Protein AF-A0A8S3FCK2-F1 (afdb_monomer)

Secondary structure (DSSP, 8-state):
------SSPPPP-S-TT----SHHHHHHHTTTTSS--HHHHHHHHHHHHTT------S-S-GGG--------

Organism: NCBI:txid392030

Structure (mmCIF, N/CA/C/O backbone):
data_AF-A0A8S3FCK2-F1
#
_entry.id   AF-A0A8S3FCK2-F1
#
loop_
_atom_site.group_PDB
_atom_site.id
_atom_site.type_symbol
_atom_site.label_atom_id
_atom_site.label_alt_id
_atom_site.label_comp_id
_atom_site.label_asym_id
_atom_site.label_entity_id
_atom_site.label_seq_id
_atom_site.pdbx_PDB_ins_code
_atom_site.Cartn_x
_atom_site.Cartn_y
_atom_site.Cartn_z
_atom_site.occupancy
_atom_site.B_iso_or_equiv
_atom_site.auth_seq_id
_atom_site.auth_comp_id
_atom_site.auth_asym_id
_atom_site.auth_atom_id
_atom_site.pdbx_PDB_model_num
ATOM 1 N N . PRO A 1 1 ? -3.233 -0.391 -32.406 1.00 69.88 1 PRO A N 1
ATOM 2 C CA . PRO A 1 1 ? -1.789 -0.569 -32.101 1.00 69.88 1 PRO A CA 1
ATOM 3 C C . PRO A 1 1 ? -1.527 -2.048 -31.792 1.00 69.88 1 PRO A C 1
ATOM 5 O O . PRO A 1 1 ? -2.327 -2.636 -31.070 1.00 69.88 1 PRO A O 1
ATOM 8 N N . GLN A 1 2 ? -0.483 -2.660 -32.362 1.00 68.69 2 GLN A N 1
ATOM 9 C CA . GLN A 1 2 ? -0.075 -4.023 -31.998 1.00 68.69 2 GLN A CA 1
ATOM 10 C C . GLN A 1 2 ? 0.726 -3.972 -30.697 1.00 68.69 2 GLN A C 1
ATOM 12 O O . GLN A 1 2 ? 1.741 -3.287 -30.610 1.00 68.69 2 GLN A O 1
ATOM 17 N N . LEU A 1 3 ? 0.248 -4.685 -29.681 1.00 71.69 3 LEU A N 1
ATOM 18 C CA . LEU A 1 3 ? 0.986 -4.898 -28.444 1.00 71.69 3 LEU A CA 1
ATOM 19 C C . LEU A 1 3 ? 1.895 -6.110 -28.655 1.00 71.69 3 LEU A C 1
ATOM 21 O O . LEU A 1 3 ? 1.424 -7.245 -28.636 1.00 71.69 3 LEU A O 1
ATOM 25 N N . SER A 1 4 ? 3.191 -5.885 -28.869 1.00 76.69 4 SER A N 1
ATOM 26 C CA . SER A 1 4 ? 4.171 -6.956 -28.696 1.00 76.69 4 SER A CA 1
ATOM 27 C C . SER A 1 4 ? 4.353 -7.159 -27.194 1.00 76.69 4 SER A C 1
ATOM 29 O O . SER A 1 4 ? 4.886 -6.280 -26.513 1.00 76.69 4 SER A O 1
ATOM 31 N N . GLY A 1 5 ? 3.873 -8.279 -26.656 1.00 73.06 5 GLY A N 1
ATOM 32 C CA . GLY A 1 5 ? 4.132 -8.623 -25.260 1.00 73.06 5 GLY A CA 1
ATOM 33 C C . GLY A 1 5 ? 5.641 -8.650 -25.018 1.00 73.06 5 GLY A C 1
ATOM 34 O O . GLY A 1 5 ? 6.353 -9.397 -25.688 1.00 73.06 5 GLY A O 1
ATOM 35 N N . LYS A 1 6 ? 6.139 -7.806 -24.107 1.00 68.75 6 LYS A N 1
ATOM 36 C CA . LYS A 1 6 ? 7.542 -7.858 -23.682 1.00 68.75 6 LYS A CA 1
ATOM 37 C C . LYS A 1 6 ? 7.810 -9.244 -23.085 1.00 68.75 6 LYS A C 1
ATOM 39 O O . LYS A 1 6 ? 7.012 -9.745 -22.298 1.00 68.75 6 LYS A O 1
ATOM 44 N N . THR A 1 7 ? 8.916 -9.870 -23.477 1.00 82.81 7 THR A N 1
ATOM 45 C CA . THR A 1 7 ? 9.295 -11.237 -23.072 1.00 82.81 7 THR A CA 1
ATOM 46 C C . THR A 1 7 ? 9.990 -11.304 -21.709 1.00 82.81 7 THR A C 1
ATOM 48 O O . THR A 1 7 ? 10.305 -12.396 -21.241 1.00 82.81 7 THR A O 1
ATOM 51 N N . TYR A 1 8 ? 10.229 -10.157 -21.065 1.00 80.69 8 TYR A N 1
ATOM 52 C CA . TYR A 1 8 ? 10.905 -10.045 -19.774 1.00 80.69 8 TYR A CA 1
ATOM 53 C C . TYR A 1 8 ? 10.095 -9.196 -18.783 1.00 80.69 8 TYR A C 1
ATOM 55 O O . TYR A 1 8 ? 9.253 -8.386 -19.177 1.00 80.69 8 TYR A O 1
ATOM 63 N N . TRP A 1 9 ? 10.356 -9.400 -17.490 1.00 85.12 9 TRP A N 1
ATOM 64 C CA . TRP A 1 9 ? 9.727 -8.663 -16.393 1.00 85.12 9 TRP A CA 1
ATOM 65 C C . TRP A 1 9 ? 10.500 -7.382 -16.077 1.00 85.12 9 TRP A C 1
ATOM 67 O O . TRP A 1 9 ? 11.729 -7.381 -16.081 1.00 85.12 9 TRP A O 1
ATOM 77 N N . GLU A 1 10 ? 9.778 -6.308 -15.767 1.00 86.38 10 GLU A N 1
ATOM 78 C CA . GLU A 1 10 ? 10.349 -5.039 -15.305 1.00 86.38 10 GLU A CA 1
ATOM 79 C C . GLU A 1 10 ? 10.185 -4.914 -13.785 1.00 86.38 10 GLU A C 1
ATOM 81 O O . GLU A 1 10 ? 9.183 -5.362 -13.219 1.00 86.38 10 GLU A O 1
ATOM 86 N N . ILE A 1 11 ? 11.186 -4.332 -13.121 1.00 87.38 11 ILE A N 1
ATOM 87 C CA . ILE A 1 11 ? 11.166 -4.096 -11.674 1.00 87.38 11 ILE A CA 1
ATOM 88 C C . ILE A 1 11 ? 10.320 -2.851 -11.399 1.00 87.38 11 ILE A C 1
ATOM 90 O O . ILE A 1 11 ? 10.464 -1.833 -12.071 1.00 87.38 11 ILE A O 1
ATOM 94 N N . ILE A 1 12 ? 9.437 -2.935 -10.404 1.00 86.12 12 ILE A N 1
ATOM 95 C CA . ILE A 1 12 ? 8.650 -1.797 -9.925 1.00 86.12 12 ILE A CA 1
ATOM 96 C C . ILE A 1 12 ? 9.415 -1.161 -8.759 1.00 86.12 12 ILE A C 1
ATOM 98 O O . ILE A 1 12 ? 9.654 -1.829 -7.757 1.00 86.12 12 ILE A O 1
ATOM 102 N N . GLU A 1 13 ? 9.759 0.124 -8.863 1.00 85.56 13 GLU A N 1
ATOM 103 C CA . GLU A 1 13 ? 10.444 0.907 -7.814 1.00 85.56 13 GLU A CA 1
ATOM 104 C C . GLU A 1 13 ? 9.480 1.371 -6.701 1.00 85.56 13 GLU A C 1
ATOM 106 O O . GLU A 1 13 ? 9.510 2.513 -6.255 1.00 85.56 13 GLU A O 1
ATOM 111 N N . LEU A 1 14 ? 8.565 0.498 -6.277 1.00 84.44 14 LEU A N 1
ATOM 112 C CA . LEU A 1 14 ? 7.610 0.769 -5.203 1.00 84.44 14 LEU A CA 1
ATOM 113 C C . LEU A 1 14 ? 7.658 -0.378 -4.205 1.00 84.44 14 LEU A C 1
ATOM 115 O O . LEU A 1 14 ? 7.472 -1.537 -4.583 1.00 84.44 14 LEU A O 1
ATOM 119 N N . ASP A 1 15 ? 7.855 -0.051 -2.933 1.00 84.69 15 ASP A N 1
ATOM 120 C CA . ASP A 1 15 ? 7.745 -1.025 -1.853 1.00 84.69 15 ASP A CA 1
ATOM 121 C C . ASP A 1 15 ? 6.259 -1.358 -1.606 1.00 84.69 15 ASP A C 1
ATOM 123 O O . ASP A 1 15 ? 5.497 -0.452 -1.266 1.00 84.69 15 ASP A O 1
ATOM 127 N N . PRO A 1 16 ? 5.812 -2.626 -1.743 1.00 84.69 16 PRO A N 1
ATOM 128 C CA . PRO A 1 16 ? 4.436 -3.047 -1.462 1.00 84.69 16 PRO A CA 1
ATOM 129 C C . PRO A 1 16 ? 3.945 -2.781 -0.032 1.00 84.69 16 PRO A C 1
ATOM 131 O O . PRO A 1 16 ? 2.737 -2.835 0.204 1.00 84.69 16 PRO A O 1
ATOM 134 N N . PHE A 1 17 ? 4.843 -2.552 0.925 1.00 81.62 17 PHE A N 1
ATOM 135 C CA . PHE A 1 17 ? 4.511 -2.375 2.341 1.00 81.62 17 PHE A CA 1
ATOM 136 C C . PHE A 1 17 ? 4.751 -0.953 2.849 1.00 81.62 17 PHE A C 1
ATOM 138 O O . PHE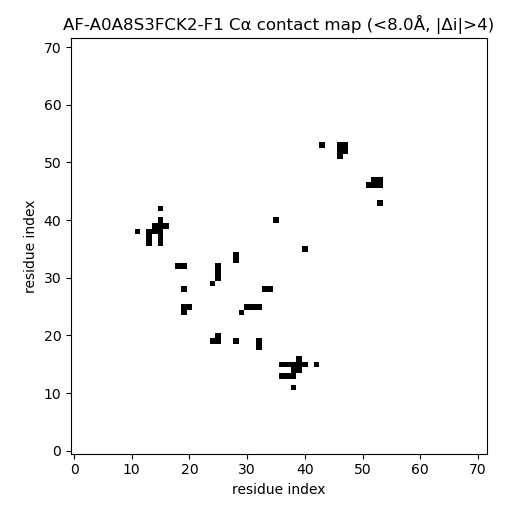 A 1 17 ? 4.597 -0.715 4.044 1.00 81.62 17 PHE A O 1
ATOM 145 N N . TRP A 1 18 ? 5.078 -0.011 1.961 1.00 82.44 18 TRP A N 1
ATOM 146 C CA . TRP A 1 18 ? 5.271 1.381 2.349 1.00 82.44 18 TRP A CA 1
ATOM 147 C C . TRP A 1 18 ? 3.973 2.002 2.873 1.00 82.44 18 TRP A C 1
ATOM 149 O O . TRP A 1 18 ? 2.921 1.924 2.227 1.00 82.44 18 TRP A O 1
ATOM 159 N N . GLU A 1 19 ? 4.080 2.632 4.038 1.00 76.81 19 GLU A N 1
ATOM 160 C CA . GLU A 1 19 ? 3.046 3.424 4.696 1.00 76.81 19 GLU A CA 1
ATOM 161 C C . GLU A 1 19 ? 3.732 4.688 5.247 1.00 76.81 19 GLU A C 1
ATOM 163 O O . GLU A 1 19 ? 4.840 4.565 5.777 1.00 76.81 19 GLU A O 1
ATOM 168 N N . PRO A 1 20 ? 3.136 5.888 5.107 1.00 77.56 20 PRO A N 1
ATOM 169 C CA . PRO A 1 20 ? 3.722 7.113 5.648 1.00 77.56 20 PRO A CA 1
ATOM 170 C C . PRO A 1 20 ? 3.849 6.993 7.171 1.00 77.56 20 PRO A C 1
ATOM 172 O O . PRO A 1 20 ? 2.921 6.532 7.841 1.00 77.56 20 PRO A O 1
ATOM 175 N N . GLN A 1 21 ? 5.003 7.375 7.720 1.00 78.88 21 GLN A N 1
ATOM 176 C CA . GLN A 1 21 ? 5.267 7.288 9.163 1.00 78.88 21 GLN A CA 1
ATOM 177 C C . GLN A 1 21 ? 5.556 8.651 9.788 1.00 78.88 21 GLN A C 1
ATOM 179 O O . GLN A 1 21 ? 5.366 8.823 10.992 1.00 78.88 21 GLN A O 1
ATOM 184 N N . THR A 1 22 ? 6.006 9.619 8.989 1.00 82.25 22 THR A N 1
ATOM 185 C CA . THR A 1 22 ? 6.405 10.947 9.466 1.00 82.25 22 THR A CA 1
ATOM 186 C C . THR A 1 22 ? 5.366 12.014 9.144 1.00 82.25 22 THR A C 1
ATOM 188 O O . THR A 1 22 ? 4.670 11.944 8.134 1.00 82.25 22 THR A O 1
ATOM 191 N N . GLU A 1 23 ? 5.273 13.036 9.998 1.00 77.19 23 GLU A N 1
ATOM 192 C CA . GLU A 1 23 ? 4.331 14.155 9.836 1.00 77.19 23 GLU A CA 1
ATOM 193 C C . GLU A 1 23 ? 4.533 14.905 8.507 1.00 77.19 23 GLU A C 1
ATOM 195 O O . GLU A 1 23 ? 3.566 15.314 7.867 1.00 77.19 23 GLU A O 1
ATOM 200 N N . GLU A 1 24 ? 5.780 14.995 8.037 1.00 78.81 24 GLU A N 1
ATOM 201 C CA . GLU A 1 24 ? 6.123 15.564 6.731 1.00 78.81 24 GLU A CA 1
ATOM 202 C C . GLU A 1 24 ? 5.581 14.717 5.569 1.00 78.81 24 GLU A C 1
ATOM 204 O O . GLU A 1 24 ? 4.992 15.263 4.638 1.00 78.81 24 GLU A O 1
ATOM 209 N N . GLU A 1 25 ? 5.708 13.386 5.626 1.00 76.12 25 GLU A N 1
ATOM 210 C CA . GLU A 1 25 ? 5.134 12.479 4.623 1.00 76.12 25 GLU A CA 1
ATOM 211 C C . GLU A 1 25 ? 3.603 12.520 4.631 1.00 76.12 25 GLU A C 1
ATOM 213 O O . GLU A 1 25 ? 2.987 12.518 3.567 1.00 76.12 25 GLU A O 1
ATOM 218 N N . PHE A 1 26 ? 2.974 12.610 5.805 1.00 71.56 26 PHE A N 1
ATOM 219 C CA . PHE A 1 26 ? 1.522 12.777 5.907 1.00 71.56 26 PHE A CA 1
ATOM 220 C C . PHE A 1 26 ? 1.049 14.091 5.28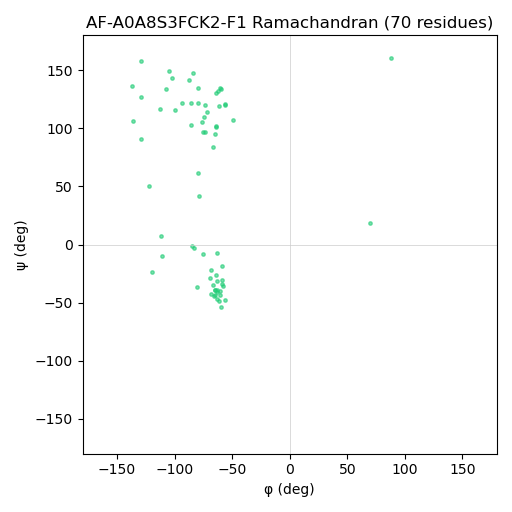7 1.00 71.56 26 PHE A C 1
ATOM 222 O O . PHE A 1 26 ? 0.020 14.112 4.615 1.00 71.56 26 PHE A O 1
ATOM 229 N N . LEU A 1 27 ? 1.798 15.183 5.461 1.00 76.75 27 LEU A N 1
ATOM 230 C CA . LEU A 1 27 ? 1.481 16.454 4.814 1.00 76.75 27 LEU A CA 1
ATOM 231 C C . LEU A 1 27 ? 1.650 16.369 3.289 1.00 76.75 27 LEU A C 1
ATOM 233 O O . LEU A 1 27 ? 0.892 16.992 2.547 1.00 76.75 27 LEU A O 1
ATOM 237 N N . HIS A 1 28 ? 2.630 15.591 2.823 1.00 72.12 28 HIS A N 1
ATOM 238 C CA . HIS A 1 28 ? 2.955 15.474 1.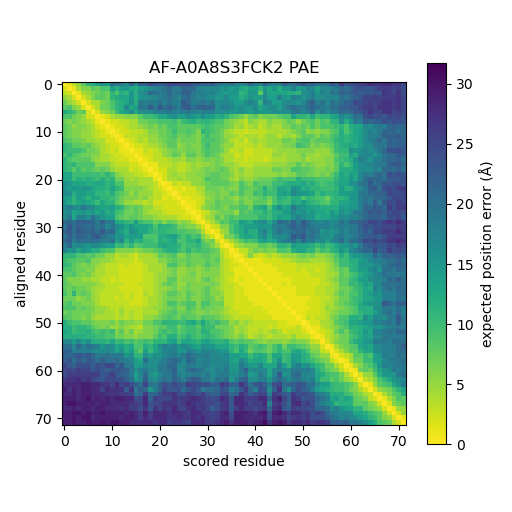404 1.00 72.12 28 HIS A CA 1
ATOM 239 C C . HIS A 1 28 ? 2.040 14.516 0.631 1.00 72.12 28 HIS A C 1
ATOM 241 O O . HIS A 1 28 ? 1.738 14.776 -0.536 1.00 72.12 28 HIS A O 1
ATOM 247 N N . PHE A 1 29 ? 1.619 13.418 1.264 1.00 68.69 29 PHE A N 1
ATOM 248 C CA . PHE A 1 29 ? 0.841 12.338 0.648 1.00 68.69 29 PHE A CA 1
ATOM 249 C C . PHE A 1 29 ? -0.606 12.245 1.156 1.00 68.69 29 PHE A C 1
ATOM 251 O O . PHE A 1 29 ? -1.399 11.519 0.557 1.00 68.69 29 PHE A O 1
ATOM 258 N N . GLY A 1 30 ? -0.960 12.989 2.209 1.00 62.72 30 GLY A N 1
ATOM 259 C CA . GLY A 1 30 ? -2.260 12.939 2.880 1.00 62.72 30 GLY A CA 1
ATOM 260 C C . GLY A 1 30 ? -2.330 11.883 3.994 1.00 62.72 30 GLY A C 1
ATOM 261 O O . GLY A 1 30 ? -1.554 10.929 4.029 1.00 62.72 30 GLY A O 1
ATOM 262 N N . GLU A 1 31 ? -3.299 12.031 4.909 1.00 58.16 31 GLU A N 1
ATOM 263 C CA . GLU A 1 31 ? -3.581 11.079 6.009 1.00 58.16 31 GLU A CA 1
ATOM 264 C C . GLU A 1 31 ? -3.924 9.671 5.486 1.00 58.16 31 GLU A C 1
ATOM 266 O O . GLU A 1 31 ? -3.609 8.649 6.097 1.00 58.16 31 GLU A O 1
ATOM 271 N N . LYS A 1 32 ? -4.524 9.617 4.297 1.00 56.44 32 LYS A N 1
ATOM 272 C CA . LYS A 1 32 ? -4.584 8.434 3.448 1.00 56.44 32 LYS A CA 1
ATOM 273 C C . LYS A 1 32 ? -3.750 8.788 2.239 1.00 56.44 32 LYS A C 1
ATOM 275 O O . LYS A 1 32 ? -4.120 9.722 1.542 1.00 56.44 32 LYS A O 1
ATOM 280 N N . ALA A 1 33 ? -2.648 8.081 2.010 1.00 58.78 33 ALA A N 1
ATOM 281 C CA . ALA A 1 33 ? -1.892 8.233 0.778 1.00 58.78 33 ALA A CA 1
ATOM 282 C C . ALA A 1 33 ? -2.878 8.142 -0.400 1.00 58.78 33 ALA A C 1
ATOM 284 O O . ALA A 1 33 ? -3.402 7.062 -0.675 1.00 58.78 33 ALA A O 1
ATOM 285 N N . ASP A 1 34 ? -3.173 9.265 -1.064 1.00 53.69 34 ASP A N 1
ATOM 286 C CA . ASP A 1 34 ? -4.194 9.331 -2.129 1.00 53.69 34 ASP A CA 1
ATOM 287 C C . ASP A 1 34 ? -3.828 8.439 -3.337 1.00 53.69 34 ASP A C 1
ATOM 289 O O . ASP A 1 34 ? -4.622 8.213 -4.254 1.00 53.69 34 ASP A O 1
ATOM 293 N N . PHE A 1 35 ? -2.616 7.879 -3.324 1.00 61.72 35 PHE A N 1
ATOM 294 C CA . PHE A 1 35 ? -2.094 6.944 -4.301 1.00 61.72 35 PHE A CA 1
ATOM 295 C C . PHE A 1 35 ? -2.184 5.495 -3.807 1.00 61.72 35 PHE A C 1
ATOM 297 O O . PHE A 1 35 ? -1.494 5.070 -2.881 1.00 61.72 35 PHE A O 1
ATOM 304 N N . GLU A 1 36 ? -2.992 4.693 -4.502 1.00 68.44 36 GLU A N 1
ATOM 305 C CA . GLU A 1 36 ? -3.028 3.242 -4.319 1.00 68.44 36 GLU A CA 1
ATOM 306 C C . GLU A 1 36 ? -1.656 2.637 -4.667 1.00 68.44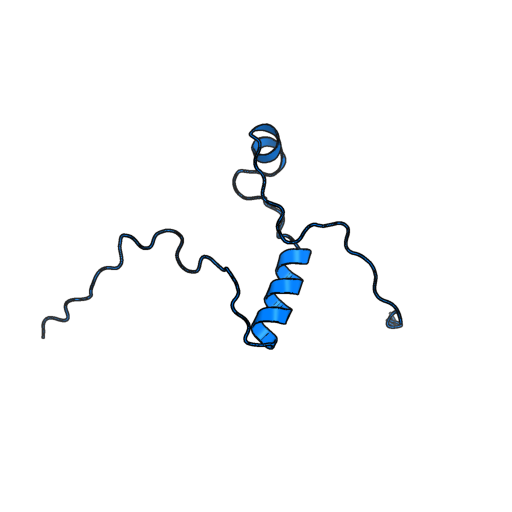 36 GLU A C 1
ATOM 308 O O . GLU A 1 36 ? -1.184 2.720 -5.807 1.00 68.44 36 GLU A O 1
ATOM 313 N N . ASN A 1 37 ? -1.018 1.990 -3.689 1.00 82.50 37 ASN A N 1
ATOM 314 C CA . ASN A 1 37 ? 0.251 1.301 -3.891 1.00 82.50 37 ASN A CA 1
ATOM 315 C C . ASN A 1 37 ? 0.077 0.134 -4.882 1.00 82.50 37 ASN A C 1
ATOM 317 O O . ASN A 1 37 ? -0.402 -0.953 -4.541 1.00 82.50 37 ASN A O 1
ATOM 321 N N . ARG A 1 38 ? 0.493 0.363 -6.133 1.00 84.44 38 ARG A N 1
ATOM 322 C CA . ARG A 1 38 ? 0.372 -0.601 -7.238 1.00 84.44 38 ARG A CA 1
ATOM 323 C C . ARG A 1 38 ? 1.067 -1.928 -6.939 1.00 84.44 38 ARG A C 1
ATOM 325 O O . ARG A 1 38 ? 0.555 -2.979 -7.321 1.00 84.44 38 ARG A O 1
ATOM 332 N N . ALA A 1 39 ? 2.198 -1.893 -6.236 1.00 86.44 39 ALA A N 1
ATOM 333 C CA . ALA A 1 39 ? 2.936 -3.096 -5.873 1.00 86.44 39 ALA A CA 1
ATOM 334 C C . ALA A 1 39 ? 2.154 -3.935 -4.843 1.00 86.44 39 ALA A C 1
ATOM 336 O O . ALA A 1 39 ? 2.005 -5.149 -5.020 1.00 86.44 39 ALA A O 1
ATOM 337 N N . LYS A 1 40 ? 1.545 -3.283 -3.839 1.00 86.81 40 LYS A N 1
ATOM 338 C CA . LYS A 1 40 ? 0.642 -3.923 -2.860 1.00 86.81 40 LYS A CA 1
ATOM 339 C C . LYS A 1 40 ? -0.575 -4.549 -3.543 1.00 86.81 40 LYS A C 1
ATOM 341 O O . LYS A 1 40 ? -0.924 -5.693 -3.252 1.00 86.81 40 LYS A O 1
ATOM 346 N N . LYS A 1 41 ? -1.178 -3.843 -4.505 1.00 87.00 41 LYS A N 1
ATOM 347 C CA . LYS A 1 41 ? -2.332 -4.327 -5.279 1.00 87.00 41 LYS A CA 1
ATOM 348 C C . LYS A 1 41 ? -2.016 -5.606 -6.054 1.00 87.00 41 LYS A C 1
ATOM 350 O O . LYS A 1 41 ? -2.689 -6.618 -5.867 1.00 87.00 41 LYS A O 1
ATOM 355 N N . TYR A 1 42 ? -0.952 -5.599 -6.862 1.00 90.12 42 TYR A N 1
ATOM 356 C CA . TYR A 1 42 ? -0.550 -6.779 -7.635 1.00 90.12 42 TYR A CA 1
ATOM 357 C C . TYR A 1 42 ? -0.216 -7.973 -6.739 1.00 90.12 42 TYR A C 1
ATOM 359 O O . TYR A 1 42 ? -0.603 -9.105 -7.042 1.00 90.12 42 TYR A O 1
ATOM 367 N N . MET A 1 43 ? 0.452 -7.733 -5.608 1.00 88.50 43 MET A N 1
ATOM 368 C CA . MET A 1 43 ? 0.720 -8.773 -4.619 1.00 88.50 43 MET A CA 1
ATOM 369 C C . MET A 1 43 ? -0.584 -9.359 -4.054 1.00 88.50 43 MET A C 1
ATOM 371 O O . MET A 1 43 ? -0.740 -10.584 -4.020 1.00 88.50 43 MET A O 1
ATOM 375 N N . ASN A 1 44 ? -1.525 -8.513 -3.630 1.00 88.94 44 ASN A N 1
ATOM 376 C CA . ASN A 1 44 ? -2.793 -8.947 -3.045 1.00 88.94 44 ASN A CA 1
ATOM 377 C C . ASN A 1 44 ? -3.638 -9.743 -4.046 1.00 88.94 44 ASN A C 1
ATOM 379 O O . ASN A 1 44 ? -4.174 -10.793 -3.690 1.00 88.94 44 ASN A O 1
ATOM 383 N N . ASP A 1 45 ? -3.686 -9.327 -5.309 1.00 90.19 45 ASP A N 1
ATOM 384 C CA . ASP A 1 45 ? -4.429 -10.035 -6.357 1.00 90.19 45 ASP A CA 1
ATOM 385 C C . ASP A 1 45 ? -3.848 -11.425 -6.648 1.00 90.19 45 ASP A C 1
ATOM 387 O O . ASP A 1 45 ? -4.584 -12.402 -6.824 1.00 90.19 45 ASP A O 1
ATOM 391 N N . VAL A 1 46 ? -2.516 -11.557 -6.638 1.00 90.81 46 VAL A N 1
ATOM 392 C CA . VAL A 1 46 ? -1.851 -12.864 -6.742 1.00 90.81 46 VAL A CA 1
ATOM 393 C C . VAL A 1 46 ? -2.174 -13.736 -5.528 1.00 90.81 46 VAL A C 1
ATOM 395 O O . VAL A 1 46 ? -2.470 -14.921 -5.699 1.00 90.81 46 VAL A O 1
ATOM 398 N N . ARG A 1 47 ? -2.140 -13.177 -4.313 1.00 91.75 47 ARG A N 1
ATOM 399 C CA . ARG A 1 47 ? -2.445 -13.910 -3.074 1.00 91.75 47 ARG A CA 1
ATOM 400 C C . ARG A 1 47 ? -3.888 -14.407 -3.050 1.00 91.75 47 ARG A C 1
ATOM 402 O O . ARG A 1 47 ? -4.088 -15.596 -2.814 1.00 91.75 47 ARG A O 1
ATOM 409 N N . ARG A 1 48 ? -4.863 -13.557 -3.389 1.00 89.88 48 ARG A N 1
ATOM 410 C CA . ARG A 1 48 ? -6.288 -13.927 -3.489 1.00 89.88 48 ARG A CA 1
ATOM 411 C C . ARG A 1 48 ? -6.508 -15.077 -4.462 1.00 89.88 48 ARG A C 1
ATOM 413 O O . ARG A 1 48 ? -7.138 -16.068 -4.112 1.00 89.88 48 ARG A O 1
ATOM 420 N N . ARG A 1 49 ? -5.921 -14.990 -5.659 1.00 92.94 49 ARG A N 1
ATOM 421 C CA . ARG A 1 49 ? -6.006 -16.052 -6.673 1.00 92.94 49 ARG A CA 1
ATOM 422 C C . ARG A 1 49 ? -5.364 -17.363 -6.217 1.00 92.94 49 ARG A C 1
ATOM 424 O O . ARG A 1 49 ? -5.815 -18.427 -6.620 1.00 92.94 49 ARG A O 1
ATOM 431 N N . LYS A 1 50 ? -4.324 -17.296 -5.384 1.00 91.88 50 LYS A N 1
ATOM 432 C CA . LYS A 1 50 ? -3.679 -18.472 -4.782 1.00 91.88 50 LYS A CA 1
ATOM 433 C C . LYS A 1 50 ? -4.370 -18.966 -3.502 1.00 91.88 50 LYS A C 1
ATOM 435 O O . LYS A 1 50 ? -3.906 -19.944 -2.928 1.00 91.88 50 LYS A O 1
ATOM 440 N N . GLY A 1 51 ? -5.438 -18.310 -3.039 1.00 88.69 51 GLY A N 1
ATOM 441 C CA . GLY A 1 51 ? -6.116 -18.650 -1.783 1.00 88.69 51 GLY A CA 1
ATOM 442 C C . GLY A 1 51 ? -5.301 -18.326 -0.525 1.00 88.69 51 GLY A C 1
ATOM 443 O O . GLY A 1 51 ? -5.564 -18.874 0.542 1.00 88.69 51 GLY A O 1
ATOM 444 N N . LEU A 1 52 ? -4.293 -17.458 -0.634 1.00 86.94 52 LEU A N 1
ATOM 445 C CA . LEU A 1 52 ? -3.475 -17.027 0.495 1.00 86.94 52 LEU A CA 1
ATOM 446 C C . LEU A 1 52 ? -4.152 -15.873 1.234 1.00 86.94 52 LEU A C 1
ATOM 448 O O . LEU A 1 52 ? -4.806 -15.025 0.624 1.00 86.94 52 LEU A O 1
ATOM 452 N N . ARG A 1 53 ? -3.943 -15.809 2.554 1.00 80.06 53 ARG A N 1
ATOM 453 C CA . ARG A 1 53 ? -4.471 -14.719 3.377 1.00 80.06 53 ARG A CA 1
ATOM 454 C C . ARG A 1 53 ? -3.865 -13.387 2.934 1.00 80.06 53 ARG A C 1
ATOM 456 O O . ARG A 1 53 ? -2.648 -13.273 2.763 1.00 80.06 53 ARG A O 1
ATOM 463 N N . VAL A 1 54 ? -4.734 -12.398 2.763 1.00 83.06 54 VAL A N 1
ATOM 464 C CA . VAL A 1 54 ? -4.367 -10.999 2.553 1.00 83.06 54 VAL A CA 1
ATOM 465 C C . VAL A 1 54 ? -4.712 -10.242 3.826 1.00 83.06 54 VAL A C 1
ATOM 467 O O . VAL A 1 54 ? -5.790 -10.433 4.384 1.00 83.06 54 VAL A O 1
ATOM 470 N N . GLU A 1 55 ? -3.790 -9.411 4.300 1.00 71.06 55 GLU A N 1
ATOM 471 C CA . GLU A 1 55 ? -4.001 -8.532 5.452 1.00 71.06 55 GLU A CA 1
ATOM 472 C C . GLU A 1 55 ? -4.794 -7.292 5.034 1.00 71.06 55 GLU A C 1
ATOM 474 O O . GLU A 1 55 ? -4.326 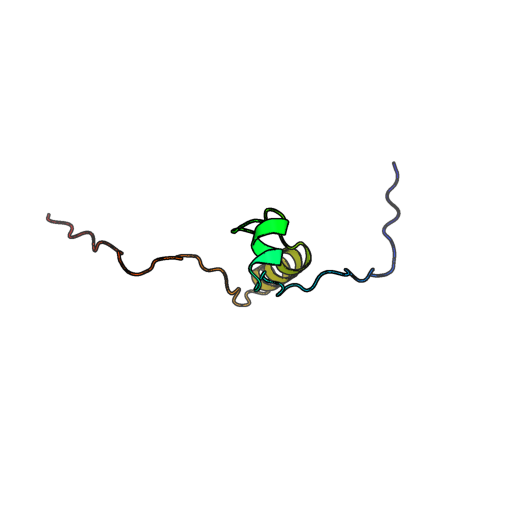-6.161 5.099 1.00 71.06 55 GLU A O 1
ATOM 479 N N . GLU A 1 56 ? -6.014 -7.512 4.552 1.00 67.75 56 GLU A N 1
ATOM 480 C CA . GLU A 1 56 ? -6.972 -6.430 4.388 1.00 67.75 56 GLU A CA 1
ATOM 481 C C . GLU A 1 56 ? -7.712 -6.238 5.705 1.00 67.75 56 GLU A C 1
ATOM 483 O O . GLU A 1 56 ? -8.352 -7.160 6.220 1.00 67.75 56 GLU A O 1
ATOM 488 N N . LYS A 1 57 ? -7.630 -5.026 6.261 1.00 62.50 57 LYS A N 1
ATOM 489 C CA . LYS A 1 57 ? -8.510 -4.597 7.347 1.00 62.50 57 LYS A CA 1
ATOM 490 C C . LYS A 1 57 ? -9.933 -4.496 6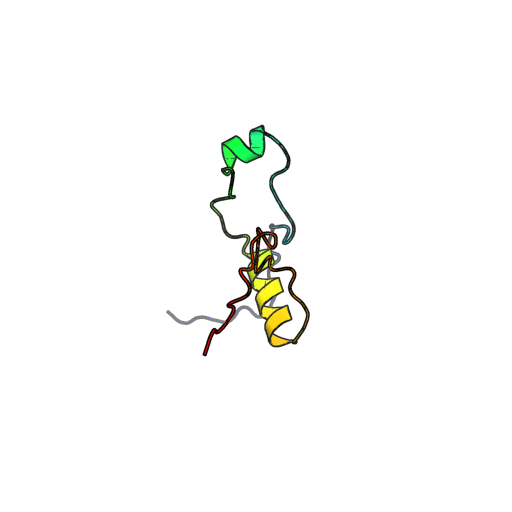.784 1.00 62.50 57 LYS A C 1
ATOM 492 O O . LYS A 1 57 ? -10.375 -3.432 6.383 1.00 62.50 57 LYS A O 1
ATOM 497 N N . ILE A 1 58 ? -10.648 -5.622 6.728 1.00 59.91 58 ILE A N 1
ATOM 498 C CA . ILE A 1 58 ? -12.058 -5.675 6.291 1.00 59.91 58 ILE A CA 1
ATOM 499 C C . ILE A 1 58 ? -12.947 -4.880 7.264 1.00 59.91 58 ILE A C 1
ATOM 501 O O . ILE A 1 58 ? -13.994 -4.363 6.883 1.00 59.91 58 ILE A O 1
ATOM 505 N N . VAL A 1 59 ? -12.519 -4.760 8.525 1.00 57.78 59 VAL A N 1
ATOM 506 C CA . VAL A 1 59 ? -13.190 -3.979 9.563 1.00 57.78 59 VAL A CA 1
ATOM 507 C C . VAL A 1 59 ? -12.134 -3.186 10.331 1.00 57.78 59 VAL A C 1
ATOM 509 O O . VAL A 1 59 ? -11.388 -3.755 11.123 1.00 57.78 59 VAL A O 1
ATOM 512 N N . GLU A 1 60 ? -12.062 -1.875 10.098 1.00 59.94 60 GLU A N 1
ATOM 513 C CA . GLU A 1 60 ? -11.148 -0.976 10.824 1.00 59.94 60 GLU A CA 1
ATOM 514 C C . GLU A 1 60 ? -11.554 -0.800 12.300 1.00 59.94 60 GLU A C 1
ATOM 516 O O . GLU A 1 60 ? -10.694 -0.637 13.161 1.00 59.94 60 GLU A O 1
ATOM 521 N N . HIS A 1 61 ? -12.851 -0.921 12.616 1.00 60.94 61 HIS A N 1
ATOM 522 C CA . HIS A 1 61 ? -13.396 -0.783 13.971 1.00 60.94 61 HIS A CA 1
ATOM 523 C C . HIS A 1 61 ? -14.299 -1.970 14.337 1.00 60.94 61 HIS A C 1
ATOM 525 O O . HIS A 1 61 ? -15.507 -1.963 14.096 1.00 60.94 61 HIS A O 1
ATOM 531 N N . AL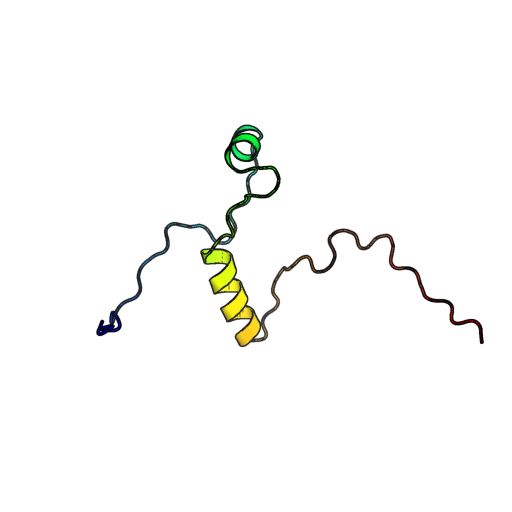A A 1 62 ? -13.718 -3.017 14.927 1.00 59.28 62 ALA A N 1
ATOM 532 C CA . ALA A 1 62 ? -14.454 -4.219 15.334 1.00 59.28 62 ALA A CA 1
ATOM 533 C C . ALA A 1 62 ? -15.315 -4.033 16.607 1.00 59.28 62 ALA A C 1
ATOM 535 O O . ALA A 1 62 ? -16.104 -4.914 16.941 1.00 59.28 62 ALA A O 1
ATOM 536 N N . GLU A 1 63 ? -15.205 -2.899 17.308 1.00 6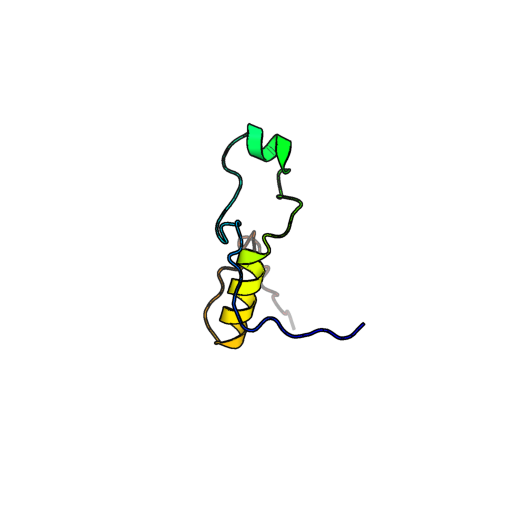4.56 63 GLU A N 1
ATOM 537 C CA . GLU A 1 63 ? -15.799 -2.705 18.642 1.00 64.56 63 GLU A CA 1
ATOM 538 C C . GLU A 1 63 ? -17.334 -2.657 18.686 1.00 64.56 63 GLU A C 1
ATOM 540 O O . GLU A 1 63 ? -17.918 -2.901 19.739 1.00 64.56 63 GLU A O 1
ATOM 545 N N . LYS A 1 64 ? -18.026 -2.353 17.579 1.00 65.94 64 LYS A N 1
ATOM 546 C CA . LYS A 1 64 ? -19.491 -2.156 17.581 1.00 65.94 64 LYS A CA 1
ATOM 547 C C . LYS A 1 64 ? -20.229 -3.084 16.620 1.00 65.94 64 LYS A C 1
ATOM 549 O O . LYS A 1 64 ? -21.079 -2.644 15.849 1.00 65.94 64 LYS A O 1
ATOM 554 N N . GLN A 1 65 ? -19.962 -4.387 16.688 1.00 65.31 65 GLN A N 1
ATOM 555 C CA . GLN A 1 65 ? -20.854 -5.371 16.066 1.00 65.31 65 GLN A CA 1
ATOM 556 C C . GLN A 1 65 ? -22.119 -5.522 16.925 1.00 65.31 65 GLN A C 1
ATOM 558 O O . GLN A 1 65 ? -22.142 -6.247 17.918 1.00 65.31 65 GLN A O 1
ATOM 563 N N . ARG A 1 66 ? -23.196 -4.811 16.565 1.00 69.25 66 ARG A N 1
ATOM 564 C CA . ARG A 1 66 ? -24.532 -5.035 17.140 1.00 69.25 66 ARG A CA 1
ATOM 565 C C . ARG A 1 66 ? -24.913 -6.502 16.930 1.00 69.25 66 ARG A C 1
ATOM 567 O O . ARG A 1 66 ? -25.083 -6.941 15.795 1.00 69.25 66 ARG A O 1
ATOM 574 N N . THR A 1 67 ? -25.173 -7.239 18.006 1.00 65.75 67 THR A N 1
ATOM 575 C CA . THR A 1 67 ? -25.901 -8.505 17.896 1.00 65.75 67 THR A CA 1
ATOM 576 C C . THR A 1 67 ? -27.366 -8.185 17.594 1.00 65.75 67 THR A C 1
ATOM 578 O O . THR A 1 67 ? -28.074 -7.553 18.380 1.00 65.75 67 THR A O 1
ATOM 581 N N . HIS A 1 68 ? -27.846 -8.557 16.406 1.00 63.53 68 HIS A N 1
ATOM 582 C CA . HIS A 1 68 ? -29.275 -8.507 16.106 1.00 63.53 68 HIS A CA 1
ATOM 583 C C . HIS A 1 68 ? -29.994 -9.511 17.022 1.00 63.53 68 HIS A C 1
ATOM 585 O O . HIS A 1 68 ? -30.101 -10.689 16.689 1.00 63.53 68 HIS A O 1
ATOM 591 N N . LYS A 1 69 ? -30.519 -9.063 18.170 1.00 60.69 69 LYS A N 1
ATOM 592 C CA . LYS A 1 69 ? -31.575 -9.811 18.861 1.00 60.69 69 LYS A CA 1
ATOM 593 C C . LYS A 1 69 ? -32.794 -9.815 17.940 1.00 60.69 69 LYS A C 1
ATOM 595 O O . LYS A 1 69 ? -33.479 -8.804 17.798 1.00 60.69 69 LYS A O 1
ATOM 600 N N . LYS A 1 70 ? -33.019 -10.933 17.249 1.00 60.91 70 LYS A N 1
ATOM 601 C CA . LYS A 1 70 ?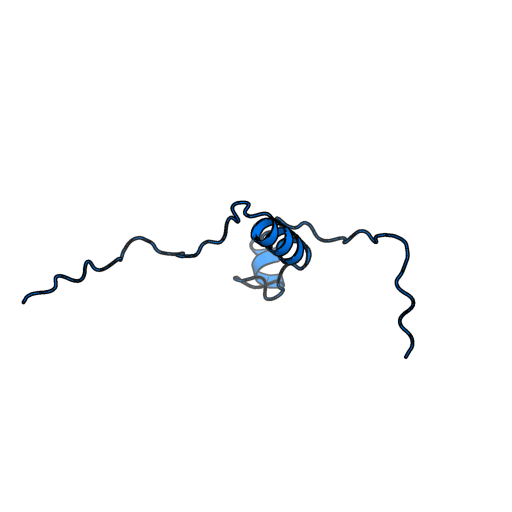 -34.307 -11.218 16.620 1.00 60.91 70 LYS A CA 1
ATOM 602 C C . LYS A 1 70 ? -35.266 -11.571 17.754 1.00 60.91 70 LYS A C 1
ATOM 604 O O . LYS A 1 70 ? -35.260 -12.701 18.220 1.00 60.91 70 LYS A O 1
ATOM 609 N N . ASN A 1 71 ? -36.045 -10.598 18.215 1.00 59.47 71 ASN A N 1
ATOM 610 C CA . ASN A 1 71 ? -37.267 -10.906 18.945 1.00 59.47 71 ASN A CA 1
ATOM 611 C C . ASN A 1 71 ? -38.304 -11.339 17.906 1.00 59.47 71 ASN A C 1
ATOM 613 O O . ASN A 1 71 ? -38.809 -10.502 17.155 1.00 59.47 71 ASN A O 1
ATOM 617 N N . LYS A 1 72 ? -38.581 -12.637 17.844 1.00 52.69 72 LYS A N 1
ATOM 618 C CA . LYS A 1 72 ? -39.880 -13.151 17.429 1.00 52.69 72 LYS A CA 1
ATOM 619 C C . LYS A 1 72 ? -40.236 -14.321 18.326 1.00 52.69 72 LYS A C 1
ATOM 621 O O . LYS A 1 72 ? -39.322 -15.138 18.568 1.00 52.69 72 LYS A O 1
#

Mean predicted aligned error: 12.17 Å

Solvent-accessible surface area (backbone atoms only — not comparable to full-atom values): 5098 Å² total; per-residue (Å²): 134,86,81,77,78,74,93,69,88,80,86,73,98,54,70,54,81,74,70,81,85,45,75,68,46,29,72,74,44,37,94,61,59,81,64,80,57,63,50,34,50,56,52,46,55,52,31,54,76,69,72,43,90,67,95,66,74,88,61,89,71,74,88,72,76,78,80,82,79,79,87,123

Foldseek 3Di:
DDDDPDPDDDDDPFDLPDDDDDPVVCVVQNVPNPDDRPVVVVVVVVCVVVVHDDPDCPDPDPPDPDDPPPDD

Sequence (72 aa):
PQLSGKTYWEIIELDPFWEPQTEEEFLHFGEKADFENRAKKYMNDVRRRKGLRVEEKIVEHAEKQRTHKKNK

Radius of gyration: 19.37 Å; Cα contacts (8 Å, |Δi|>4): 32; chains: 1; bounding box: 51×35×51 Å

pLDDT: mean 75.08, std 11.4, range [52.69, 92.94]